Protein AF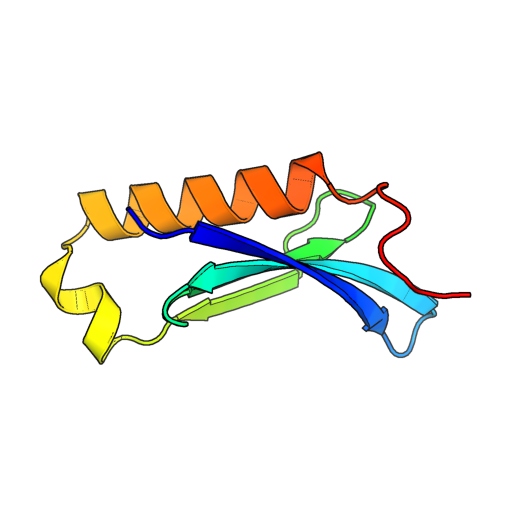-A0A5Q5BT11-F1 (afdb_monomer)

Nearest PDB structures (foldseek):
  1ybx-assembly1_A  TM=8.753E-01  e=5.811E-01  Acetivibrio thermocellus
  1xip-assembly1_A  TM=6.282E-01  e=7.278E+00  Saccharomyces cerevisiae
  8jhz-assembly1_A  TM=6.510E-01  e=7.278E+00  Paraclostridium sordellii
  1e05-assembly1_L  TM=3.794E-01  e=7.278E+00  Homo sapiens

pLDDT: mean 92.95, std 8.56, range [52.38, 98.5]

Secondary structure (DSSP, 8-state):
--EEEEEEEE-TTS-EEEEEEEESSSEEEEEETTS-EEEEEE-HHHHGGGHHHHHHHHHHHHHHHHHHTTTS--S--

Foldseek 3Di:
DWDWDWAWDADPVRWIKIKIATVVGAWIWIATLVLDTPDIDGNCVVCVVCPDVNNVVVVVVRSCVRSVCNPPPRDDD

Radius of gyration: 12.56 Å; Cα contacts (8 Å, |Δi|>4): 135; chains: 1; bounding box: 34×25×29 Å

Sequence (77 aa):
MHSINLSQFKDDDDEVITTAETDPAAMSVSVRTTGEIVDVDAAVDKLRPLGADGLKELFVTCAQAAFAHRYDPLLDE

Organism: Mycobacterium sp. (strain MCS) (NCBI:txid164756)

Mean predicted aligned error: 3.5 Å

Structure (mmCIF, N/CA/C/O backbone):
data_AF-A0A5Q5BT11-F1
#
_entry.id   AF-A0A5Q5BT11-F1
#
loop_
_atom_site.group_PDB
_atom_site.id
_atom_site.type_symbol
_atom_site.label_atom_id
_atom_site.label_alt_id
_atom_site.label_comp_id
_atom_site.label_asym_id
_atom_site.label_entity_id
_atom_site.label_seq_id
_atom_site.pdbx_PDB_ins_code
_atom_site.Cartn_x
_atom_site.Cartn_y
_atom_site.Cartn_z
_atom_site.occupancy
_atom_site.B_iso_or_equiv
_atom_site.auth_seq_id
_atom_site.auth_comp_id
_atom_site.auth_asym_id
_atom_site.auth_atom_id
_atom_site.pdbx_PDB_model_num
ATOM 1 N N . MET A 1 1 ? 1.043 6.665 15.747 1.00 53.31 1 MET A N 1
ATOM 2 C CA . MET A 1 1 ? 1.438 6.925 14.351 1.00 53.31 1 MET A CA 1
ATOM 3 C C . MET A 1 1 ? 1.619 5.561 13.725 1.00 53.31 1 MET A C 1
ATOM 5 O O . MET A 1 1 ? 2.395 4.793 14.275 1.00 53.31 1 MET A O 1
ATOM 9 N N . HIS A 1 2 ? 0.816 5.214 12.719 1.00 66.56 2 HIS A N 1
ATOM 10 C CA . HIS A 1 2 ? 1.021 3.972 11.975 1.00 66.56 2 HIS A CA 1
ATOM 11 C C . HIS A 1 2 ? 2.298 4.141 11.156 1.00 66.56 2 HIS A C 1
ATOM 13 O O . HIS A 1 2 ? 2.439 5.148 10.460 1.00 66.56 2 HIS A O 1
ATOM 19 N N . SER A 1 3 ? 3.239 3.213 11.293 1.00 88.69 3 SER A N 1
ATOM 20 C CA . SER A 1 3 ? 4.355 3.133 10.352 1.00 88.69 3 SER A CA 1
ATOM 21 C C . SER A 1 3 ? 3.845 2.492 9.065 1.00 88.69 3 SER A C 1
ATOM 23 O O . SER A 1 3 ? 2.893 1.714 9.108 1.00 88.69 3 SER A O 1
ATOM 25 N N . ILE A 1 4 ? 4.444 2.838 7.929 1.00 94.19 4 ILE A N 1
ATOM 26 C CA . ILE A 1 4 ? 4.163 2.181 6.652 1.00 94.19 4 ILE A CA 1
ATOM 27 C C . ILE A 1 4 ? 5.379 1.338 6.301 1.00 94.19 4 ILE A C 1
ATOM 29 O O . ILE A 1 4 ? 6.479 1.872 6.155 1.00 94.19 4 ILE A O 1
ATOM 33 N N . ASN A 1 5 ? 5.172 0.034 6.186 1.00 95.56 5 ASN A N 1
ATOM 34 C CA . ASN A 1 5 ? 6.177 -0.913 5.738 1.00 95.56 5 ASN A CA 1
ATOM 35 C C . ASN A 1 5 ? 6.041 -1.095 4.228 1.00 95.56 5 ASN A C 1
ATOM 37 O O . ASN A 1 5 ? 4.930 -1.210 3.712 1.00 95.56 5 ASN A O 1
ATOM 41 N N . LEU A 1 6 ? 7.172 -1.112 3.530 1.00 96.44 6 LEU A N 1
ATOM 42 C CA . LEU A 1 6 ? 7.240 -1.343 2.093 1.00 96.44 6 LEU A CA 1
ATOM 43 C C . LEU A 1 6 ? 7.893 -2.693 1.838 1.00 96.44 6 LEU A C 1
ATOM 45 O O . LEU A 1 6 ? 8.887 -3.040 2.473 1.00 96.44 6 LEU A O 1
ATOM 49 N N . SER A 1 7 ? 7.342 -3.434 0.892 1.00 96.31 7 SER A N 1
ATOM 50 C CA . SER A 1 7 ? 7.908 -4.690 0.416 1.00 96.31 7 SER A CA 1
ATOM 51 C C . SER A 1 7 ? 7.690 -4.821 -1.083 1.00 96.31 7 SER A C 1
ATOM 53 O O . SER A 1 7 ? 6.828 -4.150 -1.656 1.00 96.31 7 SER A O 1
ATOM 55 N N . GLN A 1 8 ? 8.488 -5.671 -1.719 1.00 96.00 8 GLN A N 1
ATOM 56 C CA . GLN A 1 8 ? 8.320 -6.027 -3.117 1.00 96.00 8 GLN A CA 1
ATOM 57 C C . GLN A 1 8 ? 8.345 -7.537 -3.289 1.00 96.00 8 GLN A C 1
ATOM 59 O O . GLN A 1 8 ? 9.052 -8.248 -2.578 1.00 96.00 8 GLN A O 1
ATOM 64 N N . PHE A 1 9 ? 7.590 -8.009 -4.268 1.00 94.06 9 PHE A N 1
ATOM 65 C CA . PHE A 1 9 ? 7.652 -9.374 -4.766 1.00 94.06 9 PHE A CA 1
ATOM 66 C C . PHE A 1 9 ? 7.468 -9.357 -6.286 1.00 94.06 9 PHE A C 1
ATOM 68 O O . PHE A 1 9 ? 7.016 -8.359 -6.855 1.00 94.06 9 PHE A O 1
ATOM 75 N N . LYS A 1 10 ? 7.852 -10.449 -6.945 1.00 93.75 10 LYS A N 1
ATOM 76 C CA . LYS A 1 10 ? 7.482 -10.698 -8.339 1.00 93.75 10 LYS A CA 1
ATOM 77 C C . LYS A 1 10 ? 6.259 -11.594 -8.373 1.00 93.75 10 LYS A C 1
ATOM 79 O O . LYS A 1 10 ? 6.212 -12.565 -7.615 1.00 93.75 10 LYS A O 1
ATOM 84 N N . ASP A 1 11 ? 5.293 -11.255 -9.212 1.00 90.69 11 ASP A N 1
ATOM 85 C CA . ASP A 1 11 ? 4.174 -12.145 -9.496 1.00 90.69 11 ASP A CA 1
ATOM 86 C C . ASP A 1 11 ? 4.559 -13.231 -10.520 1.00 90.69 11 ASP A C 1
ATOM 88 O O . ASP A 1 11 ? 5.723 -13.371 -10.906 1.00 90.69 11 ASP A O 1
ATOM 92 N N . ASP A 1 12 ? 3.572 -14.027 -10.932 1.00 92.12 12 ASP A N 1
ATOM 93 C CA . ASP A 1 12 ? 3.765 -15.143 -11.864 1.00 92.12 12 ASP A CA 1
ATOM 94 C C . ASP A 1 12 ? 4.175 -14.693 -13.286 1.00 92.12 12 ASP A C 1
ATOM 96 O O . ASP A 1 12 ? 4.656 -15.518 -14.065 1.00 92.12 12 ASP A O 1
ATOM 100 N N . ASP A 1 13 ? 4.024 -13.404 -13.615 1.00 92.19 13 ASP A N 1
ATOM 101 C CA . ASP A 1 13 ? 4.360 -12.793 -14.908 1.00 92.19 13 ASP A CA 1
ATOM 102 C C . ASP A 1 13 ? 5.689 -11.997 -14.858 1.00 92.19 13 ASP A C 1
ATOM 104 O O . ASP A 1 13 ? 5.992 -11.219 -15.767 1.00 92.19 13 ASP A O 1
ATOM 108 N N . ASP A 1 14 ? 6.505 -12.196 -13.811 1.00 89.75 14 ASP A N 1
ATOM 109 C CA . ASP A 1 14 ? 7.745 -11.451 -13.530 1.00 89.75 14 ASP A CA 1
ATOM 110 C C . ASP A 1 14 ? 7.535 -9.936 -13.297 1.00 89.75 14 ASP A C 1
ATOM 112 O O . ASP A 1 14 ? 8.500 -9.155 -13.292 1.00 89.75 14 ASP A O 1
ATOM 116 N N . GLU A 1 15 ? 6.301 -9.486 -13.056 1.00 91.31 15 GLU A N 1
ATOM 117 C CA . GLU A 1 15 ? 6.025 -8.088 -12.752 1.00 91.31 15 GLU A CA 1
ATOM 118 C C . GLU A 1 15 ? 6.388 -7.773 -11.300 1.00 91.31 15 GLU A C 1
ATOM 120 O O . GLU A 1 15 ? 6.012 -8.475 -10.362 1.00 91.31 15 GLU A O 1
ATOM 125 N N . VAL A 1 16 ? 7.124 -6.676 -11.096 1.00 94.62 16 VAL A N 1
ATOM 126 C CA . VAL A 1 16 ? 7.447 -6.205 -9.745 1.00 94.62 16 VAL A CA 1
ATOM 127 C C . VAL A 1 16 ? 6.231 -5.500 -9.155 1.00 94.62 16 VAL A C 1
ATOM 129 O O . VAL A 1 16 ? 5.782 -4.463 -9.663 1.00 94.62 16 VAL A O 1
ATOM 132 N N . ILE A 1 17 ? 5.739 -6.049 -8.050 1.00 96.81 17 ILE A N 1
ATOM 133 C CA . ILE A 1 17 ? 4.637 -5.510 -7.265 1.00 96.81 17 ILE A CA 1
ATOM 134 C C . ILE A 1 17 ? 5.209 -4.924 -5.981 1.00 96.81 17 ILE A C 1
ATOM 136 O O . ILE A 1 17 ? 5.915 -5.599 -5.237 1.00 96.81 17 ILE A O 1
ATOM 140 N N . THR A 1 18 ? 4.918 -3.651 -5.73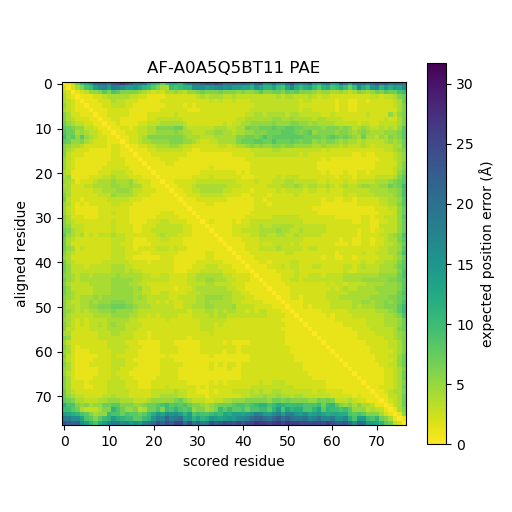0 1.00 97.81 18 THR A N 1
ATOM 141 C CA . THR A 1 18 ? 5.295 -2.952 -4.497 1.00 97.81 18 THR A CA 1
ATOM 142 C C . THR A 1 18 ? 4.086 -2.831 -3.591 1.00 97.81 18 THR A C 1
ATOM 144 O O . THR A 1 18 ? 3.078 -2.247 -3.987 1.00 97.81 18 THR A O 1
ATOM 147 N N . THR A 1 19 ? 4.197 -3.336 -2.369 1.00 97.88 19 THR A N 1
ATOM 148 C CA . THR A 1 19 ? 3.128 -3.305 -1.371 1.00 97.88 19 T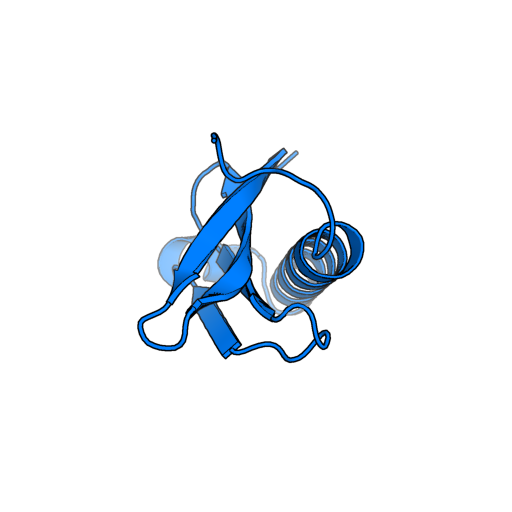HR A CA 1
ATOM 149 C C . THR A 1 19 ? 3.512 -2.383 -0.227 1.00 97.88 19 THR A C 1
ATOM 151 O O . THR A 1 19 ? 4.572 -2.537 0.379 1.00 97.88 19 THR A O 1
ATOM 154 N N . ALA A 1 20 ? 2.630 -1.434 0.078 1.00 97.94 20 ALA A N 1
ATOM 155 C CA . ALA A 1 20 ? 2.685 -0.631 1.291 1.00 97.94 20 ALA A CA 1
ATOM 156 C C . ALA A 1 20 ? 1.656 -1.158 2.290 1.00 97.94 20 ALA A C 1
ATOM 158 O O . ALA A 1 20 ? 0.479 -1.253 1.951 1.00 97.94 20 ALA A O 1
ATOM 159 N N . GLU A 1 21 ? 2.081 -1.459 3.513 1.00 97.69 21 GLU A N 1
ATOM 160 C CA . GLU A 1 21 ? 1.229 -1.986 4.580 1.00 97.69 21 GLU A CA 1
ATOM 161 C C . GLU A 1 21 ? 1.374 -1.158 5.860 1.00 97.69 21 GLU A C 1
ATOM 163 O O . GLU A 1 21 ? 2.466 -0.724 6.229 1.00 97.69 21 GLU A O 1
ATOM 168 N N . THR A 1 22 ? 0.269 -0.938 6.566 1.00 95.88 22 THR A N 1
ATOM 169 C CA . THR A 1 22 ? 0.283 -0.290 7.881 1.00 95.88 22 THR A CA 1
ATOM 170 C C . THR A 1 22 ? 0.879 -1.203 8.951 1.00 95.88 22 THR A C 1
ATOM 172 O O . THR A 1 22 ? 0.563 -2.383 8.995 1.00 95.88 22 THR A O 1
ATOM 175 N N . ASP A 1 23 ? 1.611 -0.651 9.914 1.00 93.19 23 ASP A N 1
ATOM 176 C CA . ASP A 1 23 ? 2.016 -1.350 11.138 1.00 93.19 23 ASP A CA 1
ATOM 177 C C . ASP A 1 23 ? 1.357 -0.686 12.366 1.00 93.19 23 ASP A C 1
ATOM 179 O O . ASP A 1 23 ? 1.606 0.500 12.635 1.00 93.19 23 ASP A O 1
ATOM 183 N N . PRO A 1 24 ? 0.455 -1.377 13.094 1.00 92.38 24 PRO A N 1
ATOM 184 C CA . PRO A 1 24 ? 0.037 -2.774 12.907 1.00 92.38 24 PRO A CA 1
ATOM 185 C C . PRO A 1 24 ? -0.764 -3.024 11.619 1.00 92.38 24 PRO A C 1
ATOM 187 O O . PRO A 1 24 ? -1.534 -2.162 11.191 1.00 92.38 24 PRO A O 1
ATOM 190 N N . ALA A 1 25 ? -0.636 -4.243 11.075 1.00 94.25 25 ALA A N 1
ATOM 191 C CA . ALA A 1 25 ? -1.317 -4.708 9.860 1.00 94.25 25 ALA A CA 1
ATOM 192 C C . ALA A 1 25 ? -2.833 -4.485 9.937 1.00 94.25 25 ALA A C 1
ATOM 194 O O . ALA A 1 25 ? -3.524 -5.075 10.781 1.00 94.25 25 ALA A O 1
ATOM 195 N N . ALA A 1 26 ? -3.345 -3.606 9.084 1.00 95.38 26 ALA A N 1
ATOM 196 C CA . ALA A 1 26 ? -4.759 -3.252 9.008 1.00 95.38 26 ALA A CA 1
ATOM 197 C C . ALA A 1 26 ? -5.185 -2.868 7.589 1.00 95.38 26 ALA A C 1
ATOM 199 O O . ALA A 1 26 ? -6.344 -3.080 7.242 1.00 95.38 26 ALA A O 1
ATOM 200 N N . MET A 1 27 ? -4.272 -2.314 6.794 1.00 96.31 27 MET A N 1
ATOM 201 C CA . MET A 1 27 ? -4.480 -2.030 5.383 1.00 96.31 27 MET A CA 1
ATOM 202 C C . MET A 1 27 ? -3.191 -2.264 4.609 1.00 96.31 27 MET A C 1
ATOM 204 O O . MET A 1 27 ? -2.121 -1.878 5.086 1.00 96.31 27 MET A O 1
ATOM 208 N N . SER A 1 28 ? -3.312 -2.822 3.410 1.00 97.81 28 SER A N 1
ATOM 209 C CA . SER A 1 28 ? -2.228 -2.867 2.440 1.00 97.81 28 SER A CA 1
ATOM 210 C C . SER A 1 28 ? -2.710 -2.423 1.061 1.00 97.81 28 SER A C 1
ATOM 212 O O . SER A 1 28 ? -3.880 -2.576 0.711 1.00 97.81 28 SER A O 1
ATOM 214 N N . VAL A 1 29 ? -1.813 -1.813 0.290 1.00 98.50 29 VAL A N 1
ATOM 215 C CA . VAL A 1 29 ? -2.060 -1.432 -1.104 1.00 98.50 29 VAL A CA 1
ATOM 216 C C . VAL A 1 29 ? -0.876 -1.887 -1.941 1.00 98.50 29 VAL A C 1
ATOM 218 O O . VAL A 1 29 ? 0.264 -1.517 -1.650 1.00 98.50 29 VAL A O 1
ATOM 221 N N . SER A 1 30 ? -1.159 -2.661 -2.985 1.00 98.19 30 SER A N 1
ATOM 222 C CA . SER A 1 30 ? -0.169 -3.238 -3.893 1.00 98.19 30 SER A CA 1
ATOM 223 C C . SER A 1 30 ? -0.244 -2.573 -5.262 1.00 98.19 30 SER A C 1
ATOM 225 O O . SER A 1 30 ? -1.323 -2.432 -5.845 1.00 98.19 30 SER A O 1
ATOM 227 N N . VAL A 1 31 ? 0.907 -2.148 -5.776 1.00 98.00 31 VAL A N 1
ATOM 228 C CA . VAL A 1 31 ? 1.031 -1.329 -6.984 1.00 98.00 31 VAL A CA 1
ATOM 229 C C . VAL A 1 31 ? 2.086 -1.912 -7.919 1.00 98.00 31 VAL A C 1
ATOM 231 O O . VAL A 1 31 ? 3.198 -2.228 -7.498 1.00 98.00 31 VAL A O 1
ATOM 234 N N . ARG A 1 32 ? 1.749 -2.010 -9.206 1.00 96.62 32 ARG A N 1
ATOM 235 C CA . ARG A 1 32 ? 2.686 -2.352 -10.287 1.00 96.62 32 ARG A CA 1
ATOM 236 C C . ARG A 1 32 ? 3.693 -1.238 -10.535 1.00 96.62 32 ARG A C 1
ATOM 238 O O . ARG A 1 32 ? 3.431 -0.066 -10.272 1.00 96.62 32 ARG A O 1
ATOM 245 N N . THR A 1 33 ? 4.788 -1.557 -11.215 1.00 95.31 33 THR A N 1
ATOM 246 C CA . THR A 1 33 ? 5.735 -0.552 -11.745 1.00 95.31 33 THR A CA 1
ATOM 247 C C . THR A 1 33 ? 5.078 0.504 -12.651 1.00 95.31 33 THR A C 1
ATOM 249 O O . THR A 1 33 ? 5.558 1.638 -12.739 1.00 95.31 33 THR A O 1
ATOM 252 N N . THR A 1 34 ? 3.951 0.183 -13.293 1.00 95.56 34 THR A N 1
ATOM 253 C CA . THR A 1 34 ? 3.140 1.122 -14.090 1.00 95.56 34 THR A CA 1
ATOM 254 C C . THR A 1 34 ? 2.411 2.165 -13.238 1.00 95.56 34 THR A C 1
ATOM 256 O O . THR A 1 34 ? 2.032 3.218 -13.748 1.00 95.56 34 THR A O 1
ATOM 259 N N . GLY A 1 35 ? 2.234 1.900 -11.941 1.00 94.62 35 GLY A N 1
ATOM 260 C CA . GLY A 1 35 ? 1.408 2.690 -11.032 1.00 94.62 35 GLY A CA 1
ATOM 261 C C . GLY A 1 35 ? -0.032 2.191 -10.895 1.00 94.62 35 GLY A C 1
ATOM 262 O O . GLY A 1 35 ? -0.800 2.780 -10.140 1.00 94.62 35 GLY A O 1
ATOM 263 N N . GLU A 1 36 ? -0.408 1.126 -11.606 1.00 97.38 36 GLU A N 1
ATOM 264 C CA . GLU A 1 36 ? -1.707 0.472 -11.445 1.00 97.38 36 GLU A CA 1
ATOM 265 C C . GLU A 1 36 ? -1.808 -0.194 -10.064 1.00 97.38 36 GLU A C 1
ATOM 267 O O . GLU A 1 36 ? -0.922 -0.958 -9.677 1.00 97.38 36 GLU A O 1
ATOM 272 N N . ILE A 1 37 ? -2.889 0.091 -9.330 1.00 97.69 37 ILE A N 1
ATOM 273 C CA . ILE A 1 37 ? -3.228 -0.626 -8.094 1.00 97.69 37 ILE A CA 1
ATOM 274 C C . ILE A 1 37 ? -3.801 -1.984 -8.493 1.00 97.69 37 ILE A C 1
ATOM 276 O O . ILE A 1 37 ? -4.830 -2.035 -9.166 1.00 97.69 37 ILE A O 1
ATOM 280 N N . VAL A 1 38 ? -3.152 -3.060 -8.057 1.00 97.12 38 VAL A N 1
ATOM 281 C CA . VAL A 1 38 ? -3.562 -4.437 -8.370 1.00 97.12 38 VAL A CA 1
ATOM 282 C C . VAL A 1 38 ? -4.293 -5.118 -7.225 1.00 97.12 38 VAL A C 1
ATOM 284 O O . VAL A 1 38 ? -5.108 -6.000 -7.476 1.00 97.12 38 VAL A O 1
ATOM 287 N N . ASP A 1 39 ? -4.035 -4.699 -5.985 1.00 97.19 39 ASP A N 1
ATOM 288 C CA . ASP A 1 39 ? -4.678 -5.280 -4.810 1.00 97.19 39 ASP A CA 1
ATOM 289 C C . ASP A 1 39 ? -4.768 -4.285 -3.647 1.00 97.19 39 ASP A C 1
ATOM 291 O O . ASP A 1 39 ? -3.928 -3.388 -3.500 1.00 97.19 39 ASP A O 1
ATOM 295 N N . VAL A 1 40 ? -5.814 -4.446 -2.835 1.00 97.31 40 VAL A N 1
ATOM 296 C CA . VAL A 1 40 ? -6.076 -3.668 -1.621 1.00 97.31 40 VAL A CA 1
ATOM 297 C C . VAL A 1 40 ? -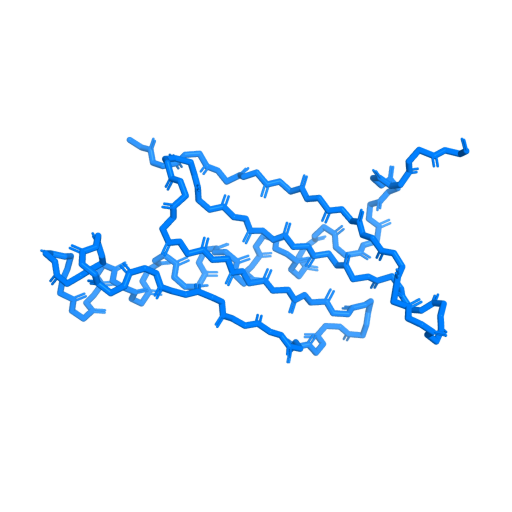6.662 -4.601 -0.564 1.00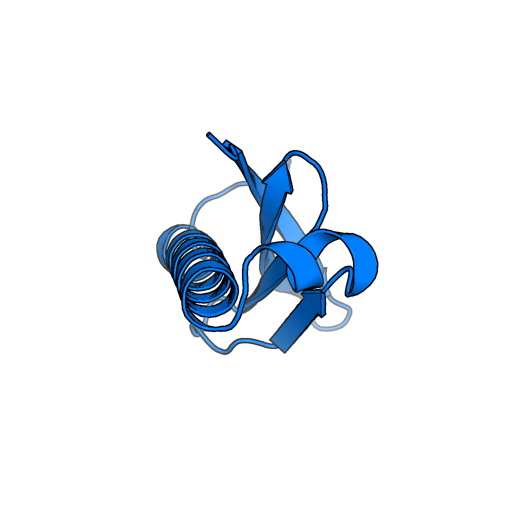 97.31 40 VAL A C 1
ATOM 299 O O . VAL A 1 40 ? -7.826 -4.994 -0.669 1.00 97.31 40 VAL A O 1
ATOM 302 N N . ASP A 1 41 ? -5.895 -4.887 0.488 1.00 97.00 41 ASP A N 1
ATOM 303 C CA . ASP A 1 41 ? -6.390 -5.626 1.652 1.00 97.00 41 ASP A CA 1
ATOM 304 C C . ASP A 1 41 ? -6.786 -4.673 2.786 1.00 97.00 41 ASP A C 1
ATOM 306 O O . ASP A 1 41 ? -6.168 -3.626 3.011 1.00 97.00 41 ASP A O 1
ATOM 310 N N . ALA A 1 42 ? -7.854 -5.029 3.502 1.00 95.56 42 ALA A N 1
ATOM 311 C CA . ALA A 1 42 ? -8.429 -4.204 4.552 1.00 95.56 42 ALA A CA 1
ATOM 312 C C . ALA A 1 42 ? -9.023 -5.055 5.685 1.00 95.56 42 ALA A C 1
ATOM 314 O O . ALA A 1 42 ? -10.071 -5.693 5.547 1.00 95.56 42 ALA A O 1
ATOM 315 N N . ALA A 1 43 ? -8.426 -4.967 6.873 1.00 96.06 43 ALA A N 1
ATOM 316 C CA . ALA A 1 43 ? -8.950 -5.583 8.086 1.00 96.06 43 ALA A CA 1
ATOM 317 C C . ALA A 1 43 ? -10.109 -4.747 8.659 1.00 96.06 43 ALA A C 1
ATOM 319 O O . ALA A 1 43 ? -9.915 -3.867 9.504 1.00 96.06 43 ALA A O 1
ATOM 320 N N . VAL A 1 44 ? -11.336 -5.037 8.211 1.00 93.88 44 VAL A N 1
ATOM 321 C CA . VAL A 1 44 ? -12.562 -4.274 8.529 1.00 93.88 44 VAL A CA 1
ATOM 322 C C . VAL A 1 44 ? -12.716 -3.973 10.022 1.00 93.88 44 VAL A C 1
ATOM 324 O O . VAL A 1 44 ? -13.029 -2.838 10.383 1.00 93.88 44 VAL A O 1
ATOM 327 N N . ASP A 1 45 ? -12.461 -4.945 10.898 1.00 95.25 45 ASP A N 1
ATOM 328 C CA . ASP A 1 45 ? -12.624 -4.772 12.347 1.00 95.25 45 ASP A CA 1
ATOM 329 C C . ASP A 1 45 ? -11.638 -3.760 12.949 1.00 95.25 45 ASP A C 1
ATOM 331 O O . ASP A 1 45 ? -11.968 -3.074 13.918 1.00 95.25 45 ASP A O 1
ATOM 335 N N . LYS A 1 46 ? -10.448 -3.617 12.353 1.00 92.88 46 LYS A N 1
ATOM 336 C CA . LYS A 1 46 ? -9.428 -2.643 12.773 1.00 92.88 46 LYS A CA 1
ATOM 337 C C . LYS A 1 46 ? -9.674 -1.257 12.181 1.00 92.88 46 LYS A C 1
ATOM 339 O O . LYS A 1 46 ? -9.334 -0.260 12.809 1.00 92.88 46 LYS A O 1
ATOM 344 N N . LEU A 1 47 ? -10.272 -1.194 10.992 1.00 93.00 47 LEU A N 1
ATOM 345 C CA . LEU A 1 47 ? -10.479 0.051 10.250 1.00 93.00 47 LEU A CA 1
ATOM 346 C C . LEU A 1 47 ? -11.816 0.731 10.565 1.00 93.00 47 LEU A C 1
ATOM 348 O O . LEU A 1 47 ? -11.906 1.955 10.523 1.00 93.00 47 LEU A O 1
ATOM 352 N N . ARG A 1 48 ? -12.858 -0.030 10.927 1.00 93.25 48 ARG A N 1
ATOM 353 C CA . ARG A 1 48 ? -14.196 0.507 11.235 1.00 93.25 48 ARG A CA 1
ATOM 354 C C . ARG A 1 48 ? -14.185 1.643 12.277 1.00 93.25 48 ARG A C 1
ATOM 356 O O . ARG A 1 48 ? -14.913 2.611 12.056 1.00 93.25 48 ARG A O 1
ATOM 363 N N . PRO A 1 49 ? -13.390 1.592 13.366 1.00 94.56 49 PRO A N 1
ATOM 364 C CA . PRO A 1 49 ? -13.332 2.681 14.346 1.00 94.56 49 PRO A CA 1
ATOM 365 C C . PRO A 1 49 ? -12.808 4.018 13.801 1.00 94.56 49 PRO A C 1
ATOM 367 O O 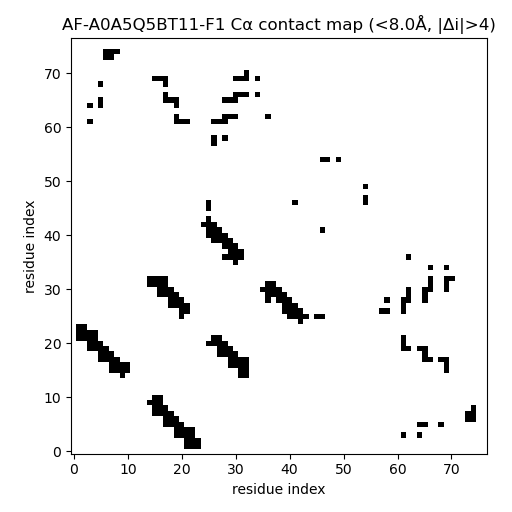. PRO A 1 49 ? -13.059 5.051 14.412 1.00 94.56 49 PRO A O 1
ATOM 370 N N . LEU A 1 50 ? -12.093 4.015 12.671 1.00 90.06 50 LEU A N 1
ATOM 371 C CA . LEU A 1 50 ? -11.484 5.214 12.084 1.00 90.06 50 LEU A CA 1
ATOM 372 C C . LEU A 1 50 ? -12.488 6.088 11.320 1.00 90.06 50 LEU A C 1
ATOM 374 O O . LEU A 1 50 ? -12.206 7.250 11.027 1.00 90.06 50 LEU A O 1
ATOM 378 N N . GLY A 1 51 ? -13.659 5.536 10.989 1.00 93.81 51 GLY A N 1
ATOM 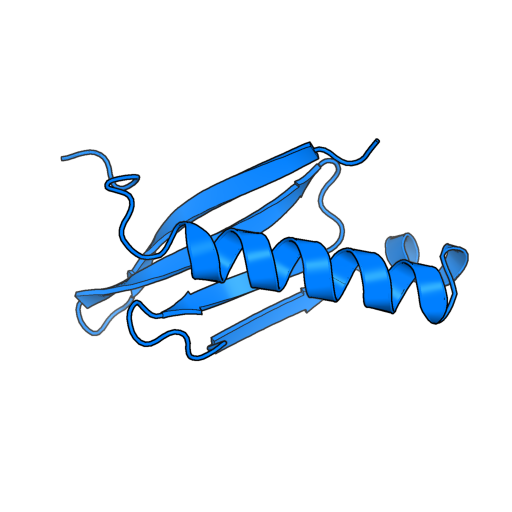379 C CA . GLY A 1 51 ? -14.648 6.208 10.153 1.00 93.81 51 GLY A CA 1
ATOM 380 C C . GLY A 1 51 ? -14.164 6.442 8.717 1.00 93.81 51 GLY A C 1
ATOM 381 O O . GLY A 1 51 ? -13.106 5.973 8.300 1.00 93.81 51 GLY A O 1
ATOM 382 N N . ALA A 1 52 ? -14.972 7.163 7.938 1.00 94.50 52 ALA A N 1
ATOM 383 C CA . ALA A 1 52 ? -14.703 7.383 6.517 1.00 94.50 52 ALA A CA 1
ATOM 384 C C . ALA A 1 52 ? -13.422 8.197 6.272 1.00 94.50 52 ALA A C 1
ATOM 386 O O . ALA A 1 52 ? -12.648 7.860 5.378 1.00 94.50 52 ALA A O 1
ATOM 387 N N . ASP A 1 53 ? -13.185 9.234 7.078 1.00 95.25 53 ASP A N 1
ATOM 388 C CA . ASP A 1 53 ? -12.039 10.126 6.893 1.00 95.25 53 ASP A CA 1
ATOM 389 C C . ASP A 1 53 ? -10.717 9.427 7.221 1.00 95.25 53 ASP A C 1
ATOM 391 O O . ASP A 1 53 ? -9.792 9.475 6.413 1.00 95.25 53 ASP A O 1
ATOM 395 N N . GLY A 1 54 ? -10.647 8.701 8.343 1.00 92.88 54 GLY A N 1
ATOM 396 C CA . GLY A 1 54 ? -9.441 7.959 8.715 1.00 92.88 54 GLY A CA 1
ATOM 397 C C . GLY A 1 54 ? -9.149 6.791 7.769 1.00 92.88 54 GLY A C 1
ATOM 398 O O . GLY A 1 54 ? -7.992 6.543 7.435 1.00 92.88 54 GLY A O 1
ATOM 399 N N . LEU A 1 55 ? -10.190 6.113 7.266 1.00 93.69 55 LEU A N 1
ATOM 400 C CA . LEU A 1 55 ? -10.033 5.090 6.229 1.00 93.69 55 LEU A CA 1
ATOM 401 C C . LEU A 1 55 ? -9.457 5.689 4.940 1.00 93.69 55 LEU A C 1
ATOM 403 O O . LEU A 1 55 ? -8.528 5.131 4.359 1.00 93.69 55 LEU A O 1
ATOM 407 N N . LYS A 1 56 ? -10.003 6.827 4.500 1.00 96.12 56 LYS A N 1
ATOM 408 C CA . LYS A 1 56 ? -9.539 7.527 3.302 1.00 96.12 56 LYS A CA 1
ATOM 409 C C . LYS A 1 56 ? -8.088 7.972 3.449 1.00 96.12 56 LYS A C 1
ATOM 411 O O . LYS A 1 56 ? -7.321 7.811 2.506 1.00 96.12 56 LYS A O 1
ATOM 416 N N . GLU A 1 57 ? -7.726 8.532 4.598 1.00 94.88 57 GLU A N 1
ATOM 417 C CA . GLU A 1 57 ? -6.359 8.968 4.874 1.00 94.88 57 GLU A CA 1
ATOM 418 C C . GLU A 1 57 ? -5.382 7.794 4.780 1.00 94.88 57 GLU A C 1
ATOM 420 O O . GLU A 1 57 ? -4.454 7.854 3.979 1.00 94.88 57 GLU A O 1
ATOM 425 N N . LEU A 1 58 ? -5.646 6.690 5.489 1.00 94.38 58 LEU A N 1
ATOM 426 C CA . LEU A 1 58 ? -4.789 5.500 5.448 1.00 94.38 58 LEU A CA 1
ATOM 427 C C . LEU A 1 58 ? -4.653 4.918 4.044 1.00 94.38 58 LEU A C 1
ATOM 429 O O . LEU A 1 58 ? -3.541 4.595 3.628 1.00 94.38 58 LEU A O 1
ATOM 433 N N . PHE A 1 59 ? -5.760 4.821 3.307 1.00 96.38 59 PHE A N 1
ATOM 434 C CA . PHE A 1 59 ? -5.745 4.316 1.938 1.00 96.38 59 PHE A CA 1
ATOM 435 C C . PHE A 1 59 ? -4.876 5.178 1.032 1.00 96.38 59 PHE A C 1
ATOM 437 O O . PHE A 1 59 ? -4.006 4.660 0.334 1.00 96.38 59 PHE A O 1
ATOM 444 N N . VAL A 1 60 ? -5.068 6.498 1.074 1.00 97.12 60 VAL A N 1
ATOM 445 C CA . VAL A 1 60 ? -4.277 7.426 0.265 1.00 97.12 60 VAL A CA 1
ATOM 446 C C . VAL A 1 60 ? -2.805 7.362 0.662 1.00 97.12 60 VAL A C 1
ATOM 448 O O . VAL A 1 60 ? -1.955 7.316 -0.222 1.00 97.12 60 VAL A O 1
ATOM 451 N N . THR A 1 61 ? -2.488 7.302 1.956 1.00 96.62 61 THR A N 1
ATOM 452 C CA . THR A 1 61 ? -1.105 7.191 2.432 1.00 96.62 61 THR A CA 1
ATOM 453 C C . THR A 1 61 ? -0.435 5.904 1.949 1.00 96.62 61 THR A C 1
ATOM 455 O O . THR A 1 61 ? 0.675 5.974 1.423 1.00 96.62 61 THR A O 1
ATOM 458 N N . CYS A 1 62 ? -1.097 4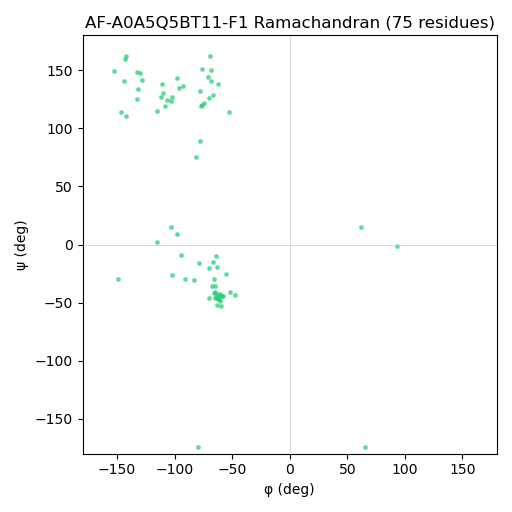.746 2.056 1.00 97.38 62 CYS A N 1
ATOM 459 C CA . CYS A 1 62 ? -0.544 3.475 1.573 1.00 97.38 62 CYS A CA 1
ATOM 460 C C . CYS A 1 62 ? -0.375 3.489 0.048 1.00 97.38 62 CYS A C 1
ATOM 462 O O . CYS A 1 62 ? 0.696 3.161 -0.455 1.00 97.38 62 CYS A O 1
ATOM 464 N N . ALA A 1 63 ? -1.388 3.948 -0.691 1.00 97.88 63 ALA A N 1
ATOM 465 C CA . ALA A 1 63 ? -1.327 4.034 -2.148 1.00 97.88 63 ALA A CA 1
ATOM 466 C C . ALA A 1 63 ? -0.200 4.964 -2.625 1.00 97.88 63 ALA A C 1
ATOM 468 O O . ALA A 1 63 ? 0.533 4.627 -3.554 1.00 97.88 63 ALA A O 1
ATOM 469 N N . GLN A 1 64 ? -0.025 6.119 -1.977 1.00 97.88 64 GLN A N 1
ATOM 470 C CA . GLN A 1 64 ? 1.060 7.047 -2.290 1.00 97.88 64 GLN A CA 1
ATOM 471 C C . GLN A 1 64 ? 2.431 6.451 -1.979 1.00 97.88 64 GLN A C 1
ATOM 473 O O . GLN A 1 64 ? 3.341 6.614 -2.789 1.00 97.88 64 GLN A O 1
ATOM 478 N N . ALA A 1 65 ? 2.579 5.751 -0.852 1.00 97.12 65 ALA A N 1
ATOM 479 C CA . ALA A 1 65 ? 3.827 5.088 -0.494 1.00 97.12 65 ALA A CA 1
ATOM 480 C C . ALA A 1 65 ? 4.184 3.990 -1.512 1.00 97.12 65 ALA A C 1
ATOM 482 O O . ALA A 1 65 ? 5.260 4.035 -2.103 1.00 97.12 65 ALA A O 1
ATOM 483 N N . ALA A 1 66 ? 3.262 3.069 -1.806 1.00 97.56 66 ALA A N 1
ATOM 484 C CA . ALA A 1 66 ? 3.488 2.014 -2.793 1.00 97.56 66 ALA A CA 1
ATOM 485 C C . ALA A 1 66 ? 3.824 2.592 -4.178 1.00 97.56 66 ALA A C 1
ATOM 487 O O . ALA A 1 66 ? 4.782 2.170 -4.822 1.00 97.56 66 ALA A O 1
ATOM 488 N N . PHE A 1 67 ? 3.090 3.621 -4.618 1.00 97.50 67 PHE A N 1
ATOM 489 C CA . PHE A 1 67 ? 3.346 4.278 -5.897 1.00 97.50 67 PHE A CA 1
ATOM 490 C C . PHE A 1 67 ? 4.713 4.971 -5.943 1.00 97.50 67 PHE A C 1
ATOM 492 O O . PHE A 1 67 ? 5.422 4.852 -6.944 1.00 97.50 67 PHE A O 1
ATOM 499 N N . ALA A 1 68 ? 5.083 5.715 -4.898 1.00 97.19 68 ALA A N 1
ATOM 500 C CA . ALA A 1 68 ? 6.332 6.472 -4.860 1.00 97.19 68 ALA A CA 1
ATOM 501 C C . ALA A 1 68 ? 7.564 5.558 -4.891 1.00 97.19 68 ALA A C 1
ATOM 503 O O . ALA A 1 68 ? 8.545 5.897 -5.546 1.00 97.19 68 ALA A O 1
ATOM 504 N N . HIS A 1 69 ? 7.473 4.392 -4.250 1.00 96.25 69 HIS A N 1
ATOM 505 C CA . HIS A 1 69 ? 8.579 3.449 -4.080 1.00 96.25 69 HIS A CA 1
ATOM 506 C C . HIS A 1 69 ? 8.578 2.297 -5.099 1.00 96.25 69 HIS A C 1
ATOM 508 O O . HIS A 1 69 ? 9.377 1.371 -4.995 1.00 96.25 69 HIS A O 1
ATOM 514 N N . ARG A 1 70 ? 7.723 2.344 -6.130 1.00 94.94 70 ARG A N 1
ATOM 515 C CA . ARG A 1 70 ? 7.559 1.241 -7.099 1.00 94.94 70 ARG A CA 1
ATOM 516 C C . ARG A 1 70 ? 8.781 0.912 -7.966 1.00 94.94 70 ARG A C 1
ATOM 518 O O . ARG A 1 70 ? 8.758 -0.065 -8.706 1.00 94.94 70 ARG A O 1
ATOM 525 N N . TYR A 1 71 ? 9.807 1.758 -7.932 1.00 93.12 71 TYR A N 1
ATOM 526 C CA . TYR A 1 71 ? 11.074 1.553 -8.639 1.00 93.12 71 TYR A CA 1
ATOM 527 C C . TYR A 1 71 ? 12.259 1.384 -7.688 1.00 93.12 71 TYR A C 1
ATOM 529 O O . TYR A 1 71 ? 13.394 1.272 -8.152 1.00 93.12 71 TYR A O 1
ATOM 537 N N . ASP A 1 72 ? 12.017 1.392 -6.377 1.00 91.12 72 ASP A N 1
ATOM 538 C CA . ASP A 1 72 ? 13.073 1.149 -5.408 1.00 91.12 72 ASP A CA 1
ATOM 539 C C . ASP A 1 72 ? 13.511 -0.316 -5.512 1.00 91.12 72 ASP A C 1
ATOM 541 O O . ASP A 1 72 ? 12.662 -1.187 -5.699 1.00 91.12 72 ASP A O 1
ATOM 545 N N . PRO A 1 73 ? 14.812 -0.620 -5.401 1.00 86.62 73 PRO A N 1
ATOM 546 C CA . PRO A 1 73 ? 15.308 -1.989 -5.448 1.00 86.62 73 PRO A CA 1
ATOM 547 C C . PRO A 1 73 ? 15.132 -2.651 -4.074 1.00 86.62 73 PRO A C 1
ATOM 549 O O . PRO A 1 73 ? 16.088 -2.758 -3.310 1.00 86.62 73 PRO A O 1
ATOM 552 N N . LEU A 1 74 ? 13.898 -3.030 -3.726 1.00 83.75 74 LEU A N 1
ATOM 553 C CA . LEU A 1 74 ? 13.575 -3.663 -2.436 1.00 83.75 74 LEU A CA 1
ATOM 554 C C . LEU A 1 74 ? 13.567 -5.197 -2.501 1.00 83.75 74 LEU A C 1
ATOM 556 O O . LEU A 1 74 ? 13.448 -5.850 -1.469 1.00 83.75 74 LEU A O 1
ATOM 560 N N . LEU A 1 75 ? 13.667 -5.767 -3.702 1.00 80.75 75 LEU A N 1
ATOM 561 C CA . LEU A 1 75 ? 13.949 -7.185 -3.893 1.00 80.75 75 LEU A CA 1
ATOM 562 C C . LEU A 1 75 ? 15.432 -7.435 -3.598 1.00 80.75 75 LEU A C 1
ATOM 564 O O . LEU A 1 75 ? 16.289 -6.839 -4.253 1.00 80.75 75 LEU A O 1
ATOM 568 N N . ASP A 1 76 ? 15.723 -8.309 -2.636 1.00 66.06 76 ASP A N 1
ATOM 569 C CA . ASP A 1 76 ? 17.077 -8.836 -2.450 1.00 66.06 76 ASP A CA 1
ATOM 570 C C . ASP A 1 76 ? 17.496 -9.622 -3.714 1.00 66.06 76 ASP A C 1
ATOM 572 O O . ASP A 1 76 ? 16.674 -10.343 -4.291 1.00 66.06 76 ASP A O 1
ATOM 576 N N . GLU A 1 77 ? 18.750 -9.447 -4.163 1.00 52.38 77 GLU A N 1
ATOM 577 C CA . GLU A 1 77 ? 19.349 -10.201 -5.289 1.00 52.38 77 GLU A CA 1
ATOM 578 C C . GLU A 1 77 ? 19.373 -11.721 -5.056 1.00 52.38 77 GLU A C 1
ATOM 580 O O . GLU A 1 77 ? 19.728 -12.161 -3.935 1.00 52.38 77 GLU A O 1
#

Solvent-accessible surface area (backbone atoms only — not comparable to full-atom values): 4332 Å² total; per-residue (Å²): 130,72,47,75,48,77,50,49,48,65,52,98,82,71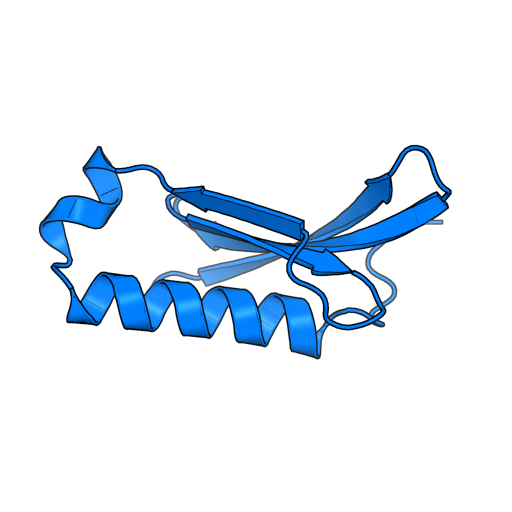,46,52,35,16,32,12,31,34,47,75,83,37,42,34,22,28,14,34,67,89,58,51,76,78,48,75,50,69,42,59,88,71,45,60,85,48,44,71,66,48,45,51,51,52,51,51,52,26,45,50,49,11,50,73,50,33,82,58,87,65,60,82,133